Protein AF-A0A7R9U9X3-F1 (afdb_monomer_lite)

pLDDT: mean 82.87, std 13.09, range [45.38, 97.06]

Organism: NCBI:txid172671

Structure (mmCIF, N/CA/C/O backbone):
data_AF-A0A7R9U9X3-F1
#
_entry.id   AF-A0A7R9U9X3-F1
#
loop_
_atom_site.group_PDB
_atom_site.id
_atom_site.type_symbol
_atom_site.label_atom_id
_atom_site.label_alt_id
_atom_site.label_comp_id
_atom_site.label_asym_id
_atom_site.label_entity_id
_atom_site.label_seq_id
_atom_site.pdbx_PDB_ins_code
_atom_site.Cartn_x
_atom_site.Cartn_y
_atom_site.Cartn_z
_atom_site.occupancy
_atom_site.B_iso_or_equiv
_atom_site.auth_seq_id
_atom_site.auth_comp_id
_atom_site.auth_asym_id
_atom_site.auth_atom_id
_atom_site.pdbx_PDB_model_num
ATOM 1 N N . THR A 1 1 ? -11.686 5.079 8.512 1.00 71.25 1 THR A N 1
ATOM 2 C CA . THR A 1 1 ? -13.081 4.725 8.829 1.00 71.25 1 THR A CA 1
ATOM 3 C C . THR A 1 1 ? -13.627 5.417 10.076 1.00 71.25 1 THR A C 1
ATOM 5 O O . THR A 1 1 ? -14.233 6.460 9.895 1.00 71.25 1 THR A O 1
ATOM 8 N N . ALA A 1 2 ? -13.387 4.961 11.316 1.00 73.25 2 ALA A N 1
ATOM 9 C CA . ALA A 1 2 ? -14.110 5.455 12.512 1.00 73.25 2 ALA A CA 1
ATOM 10 C C . ALA A 1 2 ? -13.962 6.969 12.773 1.00 73.25 2 ALA A C 1
ATOM 12 O O . ALA A 1 2 ? -14.955 7.681 12.898 1.00 73.25 2 ALA A O 1
ATOM 13 N N . LYS A 1 3 ? -12.728 7.495 12.722 1.00 76.50 3 LYS A N 1
ATOM 14 C CA . LYS A 1 3 ? -12.458 8.942 12.844 1.00 76.50 3 LYS A CA 1
ATOM 15 C C . LYS A 1 3 ? -13.138 9.784 11.753 1.00 76.50 3 LYS A C 1
ATOM 17 O O . LYS A 1 3 ? -13.472 10.936 11.992 1.00 76.50 3 LYS A O 1
ATOM 22 N N . ARG A 1 4 ? -13.334 9.219 10.556 1.00 78.69 4 ARG A N 1
ATOM 23 C CA . ARG A 1 4 ? -13.959 9.906 9.411 1.00 78.69 4 ARG A CA 1
ATOM 24 C C . ARG A 1 4 ? -15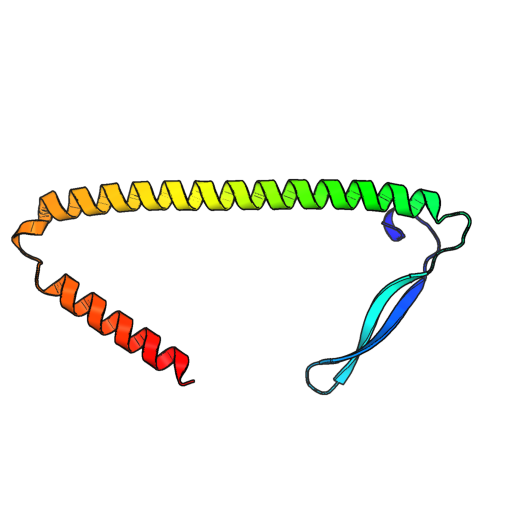.480 10.002 9.556 1.00 78.69 4 ARG A C 1
ATOM 26 O O . ARG A 1 4 ? -16.066 10.925 9.012 1.00 78.69 4 ARG A O 1
ATOM 33 N N . LEU A 1 5 ? -16.084 9.069 10.290 1.00 78.88 5 LEU A N 1
ATOM 34 C CA . LEU A 1 5 ? -17.521 9.017 10.568 1.00 78.88 5 LEU A CA 1
ATOM 35 C C . LEU A 1 5 ? -17.914 9.754 11.860 1.00 78.88 5 LEU A C 1
ATOM 37 O O . LEU A 1 5 ? -19.092 9.823 12.178 1.00 78.88 5 LEU A O 1
ATOM 41 N N . GLY A 1 6 ? -16.948 10.287 12.618 1.00 80.19 6 GLY A N 1
ATOM 42 C CA . GLY A 1 6 ? -17.217 10.997 13.875 1.00 80.19 6 GLY A CA 1
ATOM 43 C C . GLY A 1 6 ? -17.657 10.096 15.035 1.00 80.19 6 GLY A C 1
ATOM 44 O O . GLY A 1 6 ? -18.122 10.600 16.051 1.00 80.19 6 GLY A O 1
ATOM 45 N N . ILE A 1 7 ? -17.499 8.776 14.907 1.00 83.75 7 ILE A N 1
ATOM 46 C CA . ILE A 1 7 ? -17.895 7.820 15.943 1.00 83.75 7 ILE A CA 1
ATOM 47 C C . ILE A 1 7 ? -16.870 7.847 17.087 1.00 83.75 7 ILE A C 1
ATOM 49 O O . ILE A 1 7 ? -15.650 7.852 16.855 1.00 83.75 7 ILE A O 1
ATOM 53 N N . LEU A 1 8 ? -17.367 7.829 18.329 1.00 84.06 8 LEU A N 1
ATOM 54 C CA . LEU A 1 8 ? -16.538 7.626 19.516 1.00 84.06 8 LEU A CA 1
ATOM 55 C C . LEU A 1 8 ? -15.861 6.257 19.416 1.00 84.06 8 LEU A C 1
ATOM 57 O O . LEU A 1 8 ? -16.524 5.223 19.381 1.00 84.06 8 LEU A O 1
ATOM 61 N N . HIS A 1 9 ? -14.533 6.257 19.340 1.00 87.44 9 HIS A N 1
ATOM 62 C CA . HIS A 1 9 ? -13.742 5.042 19.202 1.00 87.44 9 HIS A CA 1
ATOM 63 C C . HIS A 1 9 ? -12.510 5.113 20.096 1.00 87.44 9 HIS A C 1
ATOM 65 O O . HIS A 1 9 ? -11.930 6.183 20.289 1.00 87.44 9 HIS A O 1
ATOM 71 N N . ALA A 1 10 ? -12.093 3.958 20.602 1.00 89.12 10 ALA A N 1
ATOM 72 C CA . ALA A 1 10 ? -10.830 3.796 21.309 1.00 89.12 10 ALA A CA 1
ATOM 73 C C . ALA A 1 10 ? -9.921 2.847 20.514 1.00 89.12 10 ALA A C 1
ATOM 75 O O . ALA A 1 10 ? -10.412 1.853 19.977 1.00 89.12 10 ALA A O 1
ATOM 76 N N . PRO A 1 11 ? -8.611 3.114 20.396 1.00 87.94 11 PRO A N 1
ATOM 77 C CA . PRO A 1 11 ? -7.695 2.171 19.764 1.00 87.94 11 PRO A CA 1
ATOM 78 C C . PRO A 1 11 ? -7.634 0.866 20.571 1.00 87.94 11 PRO A C 1
ATOM 80 O O . PRO A 1 11 ? -7.451 0.884 21.787 1.00 87.94 11 PRO A O 1
ATOM 83 N N . ALA A 1 12 ? -7.766 -0.270 19.889 1.00 92.00 12 ALA A N 1
ATOM 84 C CA . ALA A 1 12 ? -7.640 -1.592 20.489 1.00 92.00 12 ALA A CA 1
ATOM 85 C C . ALA A 1 12 ? -6.168 -2.024 20.470 1.00 92.00 12 ALA A C 1
ATOM 87 O O . ALA A 1 12 ? -5.613 -2.343 19.411 1.00 92.00 12 ALA A O 1
ATOM 88 N N . VAL A 1 13 ? -5.531 -2.025 21.642 1.00 92.12 13 VAL A N 1
ATOM 89 C CA . VAL A 1 13 ? -4.179 -2.570 21.817 1.00 92.12 13 VAL A CA 1
ATOM 90 C C . VAL A 1 13 ? -4.294 -4.083 21.981 1.00 92.12 13 VAL A C 1
ATOM 92 O O . VAL A 1 13 ? -4.889 -4.564 22.939 1.00 92.12 13 VAL A O 1
ATOM 95 N N . THR A 1 14 ? -3.752 -4.827 21.020 1.00 91.19 14 THR A N 1
ATOM 96 C CA . THR A 1 14 ? -3.872 -6.300 20.942 1.00 91.19 14 THR A CA 1
ATOM 97 C C . THR A 1 14 ? -2.631 -7.035 21.446 1.00 91.19 14 THR A C 1
ATOM 99 O O . THR A 1 14 ? -2.659 -8.246 21.629 1.00 91.19 14 THR A O 1
ATOM 102 N N . GLY A 1 15 ? -1.543 -6.308 21.698 1.00 91.12 15 GLY A N 1
ATOM 103 C CA . GLY A 1 15 ? -0.293 -6.857 22.205 1.00 91.12 15 GLY A CA 1
ATOM 104 C C . GLY A 1 15 ? 0.800 -5.798 22.259 1.00 91.12 15 GLY A C 1
ATOM 105 O O . GLY A 1 15 ? 0.540 -4.615 22.036 1.00 91.12 15 GLY A O 1
ATOM 106 N N . PHE A 1 16 ? 2.026 -6.234 22.523 1.00 91.19 16 PHE A N 1
ATOM 107 C CA . PHE A 1 16 ? 3.222 -5.397 22.501 1.00 91.19 16 PHE A CA 1
ATOM 108 C C . PHE A 1 16 ? 4.267 -6.045 21.595 1.00 91.19 16 PHE A C 1
ATOM 110 O O . PHE A 1 16 ? 4.494 -7.250 21.673 1.00 91.19 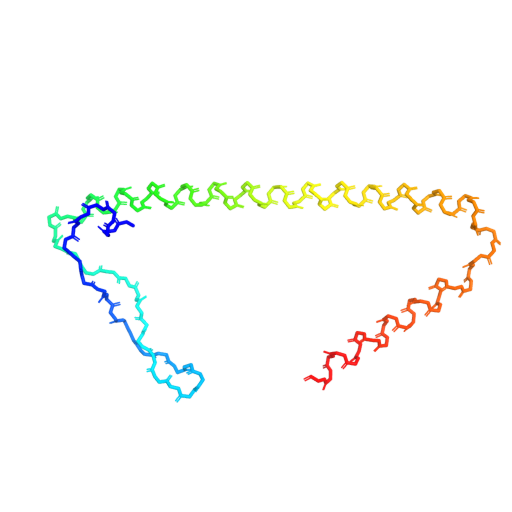16 PHE A O 1
ATOM 117 N N . ASP A 1 17 ? 4.880 -5.243 20.731 1.00 92.81 17 ASP A N 1
ATOM 118 C CA . ASP A 1 17 ? 5.993 -5.639 19.871 1.00 92.81 17 ASP A CA 1
ATOM 119 C C . ASP A 1 17 ? 7.287 -5.028 20.411 1.00 92.81 17 ASP A C 1
ATOM 121 O O . ASP A 1 17 ? 7.284 -3.916 20.944 1.00 92.81 17 ASP A O 1
ATOM 125 N N . THR A 1 18 ? 8.401 -5.731 20.252 1.00 88.94 18 THR A N 1
ATOM 126 C CA . THR A 1 18 ? 9.714 -5.223 20.649 1.00 88.94 18 THR A CA 1
ATOM 127 C C . THR A 1 18 ? 10.418 -4.689 19.410 1.00 88.94 18 THR A C 1
ATOM 129 O O . THR A 1 18 ? 11.076 -5.430 18.680 1.00 88.94 18 THR A O 1
ATOM 132 N N . LYS A 1 19 ? 10.295 -3.382 19.167 1.00 86.19 19 LYS A N 1
ATOM 133 C CA . LYS A 1 19 ? 11.002 -2.695 18.079 1.00 86.19 19 LYS A CA 1
ATOM 134 C C . LYS A 1 19 ? 12.171 -1.908 18.639 1.00 86.19 19 LYS A C 1
ATOM 136 O O . LYS A 1 19 ? 12.007 -1.107 19.553 1.00 86.19 19 LYS A O 1
ATOM 141 N N . ASN A 1 20 ? 13.357 -2.131 18.076 1.00 82.25 20 ASN A N 1
ATOM 142 C CA . ASN A 1 20 ? 14.588 -1.425 18.443 1.00 82.25 20 ASN A CA 1
ATOM 143 C C . ASN A 1 20 ? 14.879 -1.441 19.960 1.00 82.25 20 ASN A C 1
ATOM 145 O O . ASN A 1 20 ? 15.360 -0.455 20.507 1.00 82.25 20 ASN A O 1
ATOM 149 N N . GLY A 1 21 ? 14.561 -2.548 20.642 1.00 88.56 21 GLY A N 1
ATOM 150 C CA . GLY A 1 21 ? 14.774 -2.697 22.086 1.00 88.56 21 GLY A CA 1
ATOM 151 C C . GLY A 1 21 ? 13.717 -2.041 22.985 1.00 88.56 21 GLY A C 1
ATOM 152 O O . GLY A 1 21 ? 13.833 -2.149 24.201 1.00 88.56 21 GLY A O 1
ATOM 153 N N . TYR A 1 22 ? 12.676 -1.415 22.425 1.00 89.69 22 TYR A N 1
ATOM 154 C CA . TYR A 1 22 ? 11.554 -0.844 23.176 1.00 89.69 22 TYR A CA 1
ATOM 155 C C . TYR A 1 22 ? 10.264 -1.636 22.946 1.00 89.69 22 TYR A C 1
ATOM 157 O O . TYR A 1 22 ? 9.995 -2.088 21.831 1.00 89.69 22 TYR A O 1
ATOM 165 N N . HIS A 1 23 ? 9.438 -1.751 23.989 1.00 90.25 23 HIS A N 1
ATOM 166 C CA . HIS A 1 23 ? 8.099 -2.330 23.889 1.00 90.25 23 HIS A CA 1
ATOM 167 C C . HIS A 1 23 ? 7.107 -1.279 23.382 1.00 90.25 23 HIS A C 1
ATOM 169 O O . HIS A 1 23 ? 6.846 -0.278 24.050 1.00 90.25 23 HIS A O 1
ATOM 175 N N . VAL A 1 24 ? 6.547 -1.508 22.198 1.00 91.88 24 VAL A N 1
ATOM 176 C CA . VAL A 1 24 ? 5.576 -0.626 21.544 1.00 91.88 24 VAL A CA 1
ATOM 177 C C . VAL A 1 24 ? 4.229 -1.351 21.456 1.00 91.88 24 VAL A C 1
ATOM 179 O O . VAL A 1 24 ? 4.198 -2.503 21.022 1.00 91.88 24 VAL A O 1
ATOM 182 N N . PRO A 1 25 ? 3.103 -0.721 21.838 1.00 91.56 25 PRO A N 1
ATOM 183 C CA . PRO A 1 25 ? 1.791 -1.349 21.727 1.00 91.56 25 PRO A CA 1
ATOM 184 C C . PRO A 1 25 ? 1.400 -1.574 20.261 1.00 91.56 25 PRO A C 1
ATOM 186 O O . PRO A 1 25 ? 1.500 -0.677 19.420 1.00 91.56 25 PRO A O 1
ATOM 189 N N . ILE A 1 26 ? 0.904 -2.772 19.963 1.00 91.38 26 ILE A N 1
ATOM 190 C CA . ILE A 1 26 ? 0.349 -3.139 18.661 1.00 91.38 26 ILE A CA 1
ATOM 191 C C . ILE A 1 26 ? -1.119 -2.726 18.636 1.00 91.38 26 ILE A C 1
ATOM 193 O O . ILE A 1 26 ? -1.973 -3.343 19.281 1.00 91.38 26 ILE A O 1
ATOM 197 N N . ILE A 1 27 ? -1.420 -1.687 17.861 1.00 89.31 27 ILE A N 1
ATOM 198 C CA . ILE A 1 27 ? -2.794 -1.244 17.619 1.00 89.31 27 ILE A CA 1
ATOM 199 C C . ILE A 1 27 ? -3.384 -2.137 16.524 1.00 89.31 27 ILE A C 1
ATOM 201 O O . ILE A 1 27 ? -3.077 -1.967 15.345 1.00 89.31 27 ILE A O 1
ATOM 205 N N . GLY A 1 28 ? -4.192 -3.117 16.930 1.00 85.56 28 GLY A N 1
ATOM 206 C CA . GLY A 1 28 ? -4.782 -4.119 16.034 1.00 85.56 28 GLY A CA 1
ATOM 207 C C . GLY A 1 28 ? -6.154 -3.727 15.485 1.00 85.56 28 GLY A C 1
ATOM 208 O O . GLY A 1 28 ? -6.641 -4.347 14.545 1.00 85.56 28 GLY A O 1
ATOM 209 N N . GLY A 1 29 ? -6.781 -2.691 16.041 1.00 87.50 29 GLY A N 1
ATOM 210 C CA . GLY A 1 29 ? -8.102 -2.247 15.610 1.00 87.50 29 GLY A CA 1
ATOM 211 C C . GLY A 1 29 ? -8.616 -1.053 16.403 1.00 87.50 29 GLY A C 1
ATOM 212 O O . GLY A 1 29 ? -7.852 -0.351 17.067 1.00 87.50 29 GLY A O 1
ATOM 213 N N . ALA A 1 30 ? -9.925 -0.831 16.336 1.00 87.38 30 ALA A N 1
ATOM 214 C CA . ALA A 1 30 ? -10.630 0.160 17.136 1.00 87.38 30 ALA A CA 1
ATOM 215 C C . ALA A 1 30 ? -11.851 -0.490 17.799 1.00 87.38 30 ALA A C 1
ATOM 217 O O . ALA A 1 30 ? -12.554 -1.271 17.164 1.00 87.38 30 ALA A O 1
ATOM 218 N N . VAL A 1 31 ? -12.089 -0.162 19.066 1.00 88.81 31 VAL A N 1
ATOM 219 C CA . VAL A 1 31 ? -13.289 -0.533 19.818 1.00 88.81 31 VAL A CA 1
ATOM 220 C C . VAL A 1 31 ? -14.346 0.538 19.582 1.00 88.81 31 VAL A C 1
ATOM 222 O O . VAL A 1 31 ? -14.060 1.731 19.717 1.00 88.81 31 VAL A O 1
ATOM 225 N N . VAL A 1 32 ? -15.550 0.105 19.220 1.00 88.12 32 VAL A N 1
ATOM 226 C CA . VAL A 1 32 ? -16.670 0.968 18.829 1.00 88.12 32 VAL A CA 1
ATOM 227 C C . VAL A 1 32 ? -17.951 0.491 19.534 1.00 88.12 32 VAL A C 1
ATOM 229 O O . VAL A 1 32 ? -18.085 -0.712 19.776 1.00 88.12 32 VAL A O 1
ATOM 232 N N . PRO A 1 33 ? -18.882 1.395 19.906 1.00 87.44 33 PRO A N 1
ATOM 233 C CA . PRO A 1 33 ? -20.193 1.013 20.430 1.00 87.44 33 PRO A CA 1
ATOM 234 C C . PRO A 1 33 ? -20.966 0.121 19.453 1.00 87.44 33 PRO A C 1
ATOM 236 O O . PRO A 1 33 ? -20.899 0.325 18.242 1.00 87.44 33 PRO A O 1
ATOM 239 N N . LYS A 1 34 ? -21.745 -0.832 19.981 1.00 87.31 34 LYS A N 1
ATOM 240 C CA . LYS A 1 34 ? -22.481 -1.820 19.166 1.00 87.31 34 LYS A CA 1
ATOM 241 C C . LYS A 1 34 ? -23.400 -1.179 18.123 1.00 87.31 34 LYS A C 1
ATOM 243 O O . LYS A 1 34 ? -23.469 -1.658 17.003 1.00 87.31 34 LYS A O 1
ATOM 248 N N . GLU A 1 35 ? -24.042 -0.072 18.478 1.00 85.75 35 GLU A N 1
ATOM 249 C CA . GLU A 1 35 ? -24.968 0.668 17.610 1.00 85.75 35 GLU A CA 1
ATOM 250 C C . GLU A 1 35 ? -24.308 1.205 16.332 1.00 85.75 35 GLU A C 1
ATOM 252 O O . GLU A 1 35 ? -24.974 1.405 15.323 1.00 85.75 35 GLU A O 1
ATOM 257 N N . ALA A 1 36 ? -22.994 1.434 16.362 1.00 84.75 36 ALA A N 1
ATOM 258 C CA . ALA A 1 36 ? -22.242 1.979 15.239 1.00 84.75 36 ALA A CA 1
ATOM 259 C C . ALA A 1 36 ? -21.436 0.911 14.474 1.00 84.75 36 ALA A C 1
ATOM 261 O O . ALA A 1 36 ? -20.647 1.269 13.597 1.00 84.75 36 ALA A O 1
ATOM 262 N N . SER A 1 37 ? -21.613 -0.377 14.803 1.00 85.88 37 SER A N 1
ATOM 263 C CA . SER A 1 37 ? -20.899 -1.492 14.164 1.00 85.88 37 SER A CA 1
ATOM 264 C C . SER A 1 37 ? -21.221 -1.581 12.674 1.00 85.88 37 SER A C 1
ATOM 266 O O . SER A 1 37 ? -20.314 -1.491 11.850 1.00 85.88 37 SER A O 1
ATOM 268 N N . ASP A 1 38 ? -22.507 -1.640 12.330 1.00 86.50 38 ASP A N 1
ATOM 269 C CA . ASP A 1 38 ? -22.968 -1.852 10.952 1.00 86.50 38 ASP A CA 1
ATOM 270 C C . ASP A 1 38 ? -22.496 -0.724 10.020 1.00 86.50 38 ASP A C 1
ATOM 272 O O . ASP A 1 38 ? -21.912 -0.957 8.962 1.00 86.50 38 ASP A O 1
ATOM 276 N N . LEU A 1 39 ? -22.625 0.530 10.473 1.00 86.25 39 LEU A N 1
ATOM 277 C CA . LEU A 1 39 ? -22.162 1.702 9.724 1.00 86.25 39 LEU A CA 1
ATOM 278 C C . LEU A 1 39 ? -20.641 1.690 9.494 1.00 86.25 39 LEU A C 1
ATOM 280 O O . LEU A 1 39 ? -20.145 2.159 8.463 1.00 86.25 39 LEU A O 1
ATOM 284 N N . LEU A 1 40 ? -19.877 1.197 10.471 1.00 87.75 40 LEU A N 1
ATOM 285 C CA . LEU A 1 40 ? -18.428 1.104 10.363 1.00 87.75 40 LEU A CA 1
ATOM 286 C C . LEU A 1 40 ? -18.009 0.012 9.376 1.00 87.75 40 LEU A C 1
ATOM 288 O O . LEU A 1 40 ? -17.062 0.236 8.616 1.00 87.75 40 LEU A O 1
ATOM 292 N N . GLU A 1 41 ? -18.688 -1.133 9.393 1.00 87.56 41 GLU A N 1
ATOM 293 C CA . GLU A 1 41 ? -18.437 -2.260 8.492 1.00 87.56 41 GLU A CA 1
ATOM 294 C C . GLU A 1 41 ? -18.686 -1.868 7.035 1.00 87.56 41 GLU A C 1
ATOM 296 O O . GLU A 1 41 ? -17.791 -2.033 6.201 1.00 87.56 41 GLU A O 1
ATOM 301 N N . ASP A 1 42 ? -19.816 -1.224 6.743 1.00 88.44 42 ASP A N 1
ATOM 302 C CA . ASP A 1 42 ? -20.144 -0.733 5.400 1.00 88.44 42 ASP A CA 1
ATOM 303 C C . ASP A 1 42 ? -19.105 0.275 4.891 1.00 88.44 42 ASP A C 1
ATOM 305 O O . ASP A 1 42 ? -18.570 0.174 3.778 1.00 88.44 42 ASP A O 1
ATOM 309 N N . ALA A 1 43 ? -18.749 1.247 5.735 1.00 87.50 43 ALA A N 1
ATOM 310 C CA . ALA A 1 43 ? -17.739 2.238 5.392 1.00 87.50 43 ALA A CA 1
ATOM 311 C C . ALA A 1 43 ? -16.347 1.614 5.206 1.00 87.50 43 ALA A C 1
ATOM 313 O O . ALA A 1 43 ? -15.560 2.090 4.379 1.00 87.50 43 ALA A O 1
ATOM 314 N N . PHE A 1 44 ? -16.022 0.566 5.966 1.00 88.94 44 PHE A N 1
ATOM 315 C CA . PHE A 1 44 ? -14.769 -0.169 5.837 1.00 88.94 44 PHE A CA 1
ATOM 316 C C . PHE A 1 44 ? -14.725 -1.000 4.558 1.00 88.94 44 PHE A C 1
ATOM 318 O O . PHE A 1 44 ? -13.706 -0.965 3.863 1.00 88.94 44 PHE A O 1
ATOM 325 N N . ALA A 1 45 ? -15.811 -1.682 4.201 1.00 89.69 45 ALA A N 1
ATOM 326 C CA . ALA A 1 45 ? -15.921 -2.428 2.954 1.00 89.69 45 ALA A CA 1
ATOM 327 C C . ALA A 1 45 ? -15.720 -1.503 1.743 1.00 89.69 45 ALA A C 1
ATOM 329 O O . ALA A 1 45 ? -14.880 -1.777 0.881 1.00 89.69 45 ALA A O 1
ATOM 330 N N . ALA A 1 46 ? -16.386 -0.344 1.731 1.00 88.81 46 ALA A N 1
ATOM 331 C CA . ALA A 1 46 ? -16.232 0.653 0.675 1.00 88.81 46 ALA A CA 1
ATOM 332 C C . ALA A 1 46 ? -14.794 1.204 0.582 1.00 88.81 46 ALA A C 1
ATOM 334 O O . ALA A 1 46 ? -14.216 1.260 -0.507 1.00 88.81 46 ALA A O 1
ATOM 335 N N . GLU A 1 47 ? -14.175 1.582 1.711 1.00 86.50 47 GLU A N 1
ATOM 336 C CA . GLU A 1 47 ? -12.778 2.050 1.729 1.00 86.50 47 GLU A CA 1
ATOM 337 C C . GLU A 1 47 ? -11.805 0.966 1.246 1.00 86.50 47 GLU A C 1
ATOM 339 O O . GLU A 1 47 ? -10.850 1.265 0.523 1.00 86.50 47 GLU A O 1
ATOM 344 N N . THR A 1 48 ? -12.030 -0.284 1.647 1.00 88.62 48 THR A N 1
ATOM 345 C CA . THR A 1 48 ? -11.173 -1.420 1.297 1.00 88.62 48 THR A CA 1
ATOM 346 C C . THR A 1 48 ? -11.250 -1.707 -0.194 1.00 88.62 48 THR A C 1
ATOM 348 O O . THR A 1 48 ? -10.209 -1.799 -0.846 1.00 88.62 48 THR A O 1
ATOM 351 N N . GLN A 1 49 ? -12.452 -1.721 -0.769 1.00 90.25 49 GLN A N 1
ATOM 352 C CA . GLN A 1 49 ? -12.632 -1.910 -2.205 1.00 90.25 49 GLN A CA 1
ATOM 353 C C . GLN A 1 49 ? -11.944 -0.804 -3.018 1.00 90.25 49 GLN A C 1
ATOM 355 O O . GLN A 1 49 ? -11.233 -1.084 -3.985 1.00 90.25 49 GLN A O 1
ATOM 360 N N . MET A 1 50 ? -12.066 0.457 -2.590 1.00 88.88 50 MET A N 1
ATOM 361 C CA . MET A 1 50 ? -11.367 1.575 -3.235 1.00 88.88 50 MET A CA 1
ATOM 362 C C . MET A 1 50 ? -9.841 1.455 -3.139 1.00 88.88 50 MET A C 1
ATOM 364 O O . MET A 1 50 ? -9.133 1.862 -4.063 1.00 88.88 50 MET A O 1
ATOM 368 N N . LYS A 1 51 ? -9.307 0.940 -2.025 1.00 89.56 51 LYS A N 1
ATOM 369 C CA . LYS A 1 51 ? -7.863 0.706 -1.867 1.00 89.56 51 LYS A CA 1
ATOM 370 C C . LYS A 1 51 ? -7.382 -0.395 -2.799 1.00 89.56 51 LYS A C 1
ATOM 372 O O . LYS A 1 51 ? -6.394 -0.173 -3.495 1.00 89.56 51 LYS A O 1
ATOM 377 N N . ILE A 1 52 ? -8.103 -1.513 -2.860 1.00 92.69 52 ILE A N 1
ATOM 378 C CA . ILE A 1 52 ? -7.784 -2.628 -3.754 1.00 92.69 52 ILE A CA 1
ATOM 379 C C . ILE A 1 52 ? -7.749 -2.132 -5.201 1.00 92.69 52 ILE A C 1
ATOM 381 O O . ILE A 1 52 ? -6.747 -2.337 -5.881 1.00 92.69 52 ILE A O 1
ATOM 385 N N . GLU A 1 53 ? -8.760 -1.387 -5.654 1.00 92.19 53 GLU A N 1
ATOM 386 C CA . GLU A 1 53 ? -8.783 -0.871 -7.030 1.00 9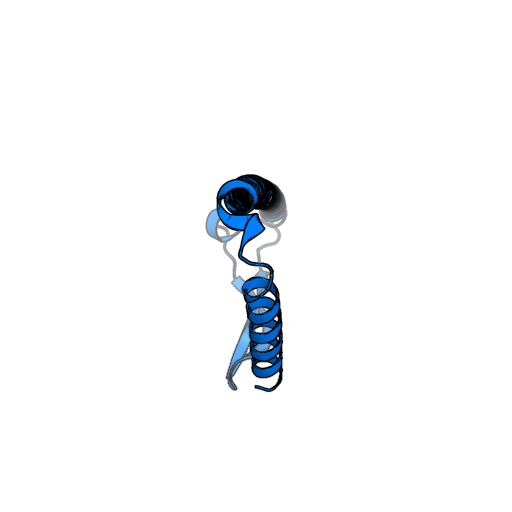2.19 53 GLU A CA 1
ATOM 387 C C . GLU A 1 53 ? -7.637 0.116 -7.314 1.00 92.19 53 GLU A C 1
ATOM 389 O O . GLU A 1 53 ? -7.008 0.101 -8.373 1.00 92.19 53 GLU A O 1
ATOM 394 N N . LYS A 1 54 ? -7.277 0.961 -6.344 1.00 92.88 54 LYS A N 1
ATOM 395 C CA . LYS A 1 54 ? -6.114 1.849 -6.489 1.00 92.88 54 LYS A CA 1
ATOM 396 C C . LYS A 1 54 ? -4.804 1.067 -6.565 1.00 92.88 54 LYS A C 1
ATOM 398 O O . LYS A 1 54 ? -3.905 1.456 -7.314 1.00 92.88 54 LYS A O 1
ATOM 403 N N . GLU A 1 55 ? -4.656 -0.003 -5.794 1.00 92.44 55 GLU A N 1
ATOM 404 C CA . GLU A 1 55 ? -3.463 -0.850 -5.809 1.00 92.44 55 GLU A CA 1
ATOM 405 C C . GLU A 1 55 ? -3.346 -1.660 -7.099 1.00 92.44 55 GLU A C 1
ATOM 407 O O . GLU A 1 55 ? -2.259 -1.713 -7.685 1.00 92.44 55 GLU A O 1
ATOM 412 N N . THR A 1 56 ? -4.450 -2.221 -7.599 1.00 93.50 56 THR A N 1
ATOM 413 C CA . THR A 1 56 ? -4.476 -2.912 -8.893 1.00 93.50 56 THR A CA 1
ATOM 414 C C . THR A 1 56 ? -4.120 -1.944 -10.016 1.00 93.50 56 THR A C 1
ATOM 416 O O . THR A 1 56 ? -3.291 -2.279 -10.865 1.00 93.50 56 THR A O 1
ATOM 419 N N . GLN A 1 57 ? -4.639 -0.715 -9.987 1.00 94.25 57 GLN A N 1
ATOM 420 C CA . GLN A 1 57 ? -4.330 0.293 -10.994 1.00 94.25 57 GLN A CA 1
ATOM 421 C C . GLN A 1 57 ? -2.865 0.736 -10.941 1.00 94.25 57 GLN A C 1
ATOM 423 O O . GLN A 1 57 ? -2.188 0.777 -11.971 1.00 94.25 57 GLN A O 1
ATOM 428 N N . LYS A 1 58 ? -2.315 0.981 -9.747 1.00 94.94 58 LYS A N 1
ATOM 429 C CA . LYS A 1 58 ? -0.878 1.258 -9.577 1.00 94.94 58 LYS A CA 1
ATOM 430 C C . LYS A 1 58 ? -0.022 0.097 -10.080 1.00 94.94 58 LYS A C 1
ATOM 432 O O . LYS A 1 58 ? 0.999 0.323 -10.729 1.00 94.94 58 LYS A O 1
ATOM 437 N N . ARG A 1 59 ? -0.426 -1.149 -9.819 1.00 94.81 59 ARG A N 1
ATOM 438 C CA . ARG A 1 59 ? 0.274 -2.341 -10.314 1.00 94.81 59 ARG A CA 1
ATOM 439 C C . ARG A 1 59 ? 0.260 -2.397 -11.840 1.00 94.81 59 ARG A C 1
ATOM 441 O O . ARG A 1 59 ? 1.325 -2.576 -12.427 1.00 94.81 59 ARG A O 1
ATOM 448 N N . LYS A 1 60 ? -0.895 -2.183 -12.474 1.00 95.75 60 LYS A N 1
ATOM 449 C CA . LYS A 1 60 ? -1.033 -2.120 -13.939 1.00 95.75 60 LYS A CA 1
ATOM 450 C C . LYS A 1 60 ? -0.135 -1.032 -14.534 1.00 95.75 60 LYS A C 1
ATOM 452 O O . LYS A 1 60 ? 0.641 -1.319 -15.439 1.00 95.75 60 LYS A O 1
ATOM 457 N N . GLN A 1 61 ? -0.143 0.176 -13.969 1.00 95.69 61 GLN A N 1
ATOM 458 C CA . GLN A 1 61 ? 0.717 1.278 -14.421 1.00 95.69 61 GLN A CA 1
ATOM 459 C C . GLN A 1 61 ? 2.211 0.950 -14.308 1.00 95.69 61 GLN A C 1
ATOM 461 O O . GLN A 1 61 ? 2.977 1.228 -15.230 1.00 95.69 61 GLN A O 1
ATOM 466 N N . ARG A 1 62 ? 2.641 0.321 -13.206 1.00 95.81 62 ARG A N 1
ATOM 467 C CA . ARG A 1 62 ? 4.037 -0.120 -13.045 1.00 95.81 62 ARG A CA 1
ATOM 468 C C . ARG A 1 62 ? 4.425 -1.163 -14.086 1.00 95.81 62 ARG A C 1
ATOM 470 O O . ARG A 1 62 ? 5.512 -1.073 -14.644 1.00 95.81 62 ARG A O 1
ATOM 477 N N . ILE A 1 63 ? 3.542 -2.125 -14.353 1.00 96.94 63 ILE A N 1
ATOM 478 C CA . ILE A 1 63 ? 3.759 -3.141 -15.386 1.00 96.94 63 ILE A CA 1
ATOM 479 C C . ILE A 1 63 ? 3.926 -2.455 -16.745 1.00 96.94 63 ILE A C 1
ATOM 481 O O . ILE A 1 63 ? 4.959 -2.640 -17.381 1.00 96.94 63 ILE A O 1
ATOM 485 N N . LEU A 1 64 ? 2.986 -1.598 -17.150 1.00 97.06 64 LEU A N 1
ATOM 486 C CA . LEU A 1 64 ? 3.042 -0.883 -18.430 1.00 97.06 64 LEU A CA 1
ATOM 487 C C . LEU A 1 64 ? 4.310 -0.034 -18.579 1.00 97.06 64 LEU A C 1
ATOM 489 O O . LEU A 1 64 ? 4.974 -0.097 -19.610 1.00 97.06 64 LEU A O 1
ATOM 493 N N . ARG A 1 65 ? 4.699 0.709 -17.537 1.00 96.69 65 ARG A N 1
ATOM 494 C CA . ARG A 1 65 ? 5.938 1.501 -17.542 1.00 96.69 65 ARG A CA 1
ATOM 495 C C . ARG A 1 65 ? 7.177 0.629 -17.745 1.00 96.69 65 ARG A C 1
ATOM 497 O O . ARG A 1 65 ? 8.079 1.009 -18.493 1.00 96.69 65 ARG A O 1
ATOM 504 N N . ASN A 1 66 ? 7.226 -0.528 -17.087 1.00 96.75 66 ASN A N 1
ATOM 505 C CA . ASN A 1 66 ? 8.332 -1.468 -17.241 1.00 96.75 66 ASN A CA 1
ATOM 506 C C . ASN A 1 66 ? 8.388 -2.030 -18.666 1.00 96.75 66 ASN A C 1
ATOM 508 O O . ASN A 1 66 ? 9.474 -2.101 -19.233 1.00 96.75 66 ASN A O 1
ATOM 512 N N . TRP A 1 67 ? 7.241 -2.364 -19.262 1.00 97.06 67 TRP A N 1
ATOM 513 C CA . TRP A 1 67 ? 7.170 -2.815 -20.654 1.00 97.06 67 TRP A CA 1
ATOM 514 C C . TRP A 1 67 ? 7.619 -1.737 -21.637 1.00 97.06 67 TRP A C 1
ATOM 516 O O . TRP A 1 67 ? 8.447 -2.020 -22.495 1.00 97.06 67 TRP A O 1
ATOM 526 N N . ALA A 1 68 ? 7.157 -0.496 -21.472 1.00 96.44 68 ALA A N 1
ATOM 527 C CA . ALA A 1 68 ? 7.602 0.619 -22.306 1.00 96.44 68 ALA A CA 1
ATOM 528 C C . ALA A 1 68 ? 9.124 0.806 -22.219 1.00 96.44 68 ALA A C 1
ATOM 530 O O . ALA A 1 68 ? 9.798 0.917 -23.237 1.00 96.44 68 ALA A O 1
ATOM 531 N N . THR A 1 69 ? 9.676 0.743 -21.003 1.00 95.94 69 THR A N 1
ATOM 532 C CA . THR A 1 69 ? 11.125 0.840 -20.778 1.00 95.94 69 THR A CA 1
ATOM 533 C C . THR A 1 69 ? 11.871 -0.316 -21.443 1.00 95.94 69 THR A C 1
ATOM 535 O O . THR A 1 69 ? 12.905 -0.098 -22.064 1.00 95.94 69 THR A O 1
ATOM 538 N N . LEU A 1 70 ? 11.349 -1.542 -21.350 1.00 96.69 70 LEU A N 1
ATOM 539 C CA . LEU A 1 70 ? 11.953 -2.723 -21.965 1.00 96.69 70 LEU A CA 1
ATOM 540 C C . LEU A 1 70 ? 11.983 -2.613 -23.492 1.00 96.69 70 LEU A C 1
ATOM 542 O O . LEU A 1 70 ? 13.011 -2.905 -24.098 1.00 96.69 70 LEU A O 1
ATOM 546 N N . VAL A 1 71 ? 10.895 -2.145 -24.107 1.00 96.50 71 VAL A N 1
ATOM 547 C CA . VAL A 1 71 ? 10.832 -1.916 -25.557 1.00 96.50 71 VAL A CA 1
ATOM 548 C C . VAL A 1 71 ? 11.812 -0.820 -25.974 1.00 96.50 71 VAL A C 1
ATOM 550 O O . VAL A 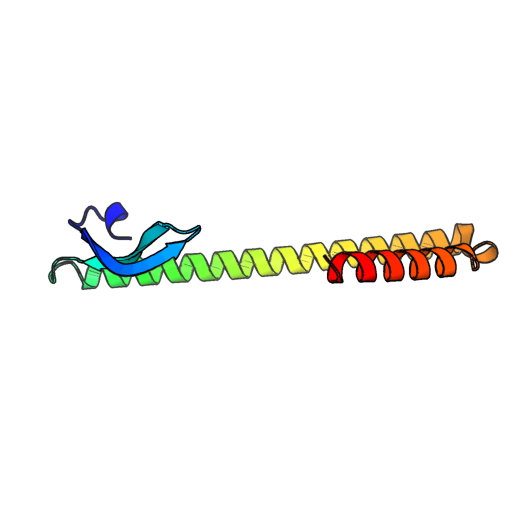1 71 ? 12.598 -1.035 -26.893 1.00 96.50 71 VAL A O 1
ATOM 553 N N . SER A 1 72 ? 11.843 0.317 -25.270 1.00 94.69 72 SER A N 1
ATOM 554 C CA . SER A 1 72 ? 12.809 1.387 -25.549 1.00 94.69 72 SER A CA 1
ATOM 555 C C . SER A 1 72 ? 14.256 0.905 -25.430 1.00 94.69 72 SER A C 1
ATOM 557 O O . SER A 1 72 ? 15.076 1.224 -26.285 1.00 94.69 72 SER A O 1
ATOM 559 N N . LEU A 1 73 ? 14.573 0.097 -24.413 1.00 95.94 73 LEU A N 1
ATOM 560 C CA . LEU A 1 73 ? 15.903 -0.494 -24.252 1.00 95.94 73 LEU A CA 1
ATOM 561 C C . LEU A 1 73 ? 16.239 -1.481 -25.372 1.00 95.94 73 LEU A C 1
ATOM 563 O O . LEU A 1 73 ? 17.371 -1.494 -25.840 1.00 95.94 73 LEU A O 1
ATOM 567 N N . CYS A 1 74 ? 15.277 -2.288 -25.820 1.00 95.00 74 CYS A N 1
ATOM 568 C CA . CYS A 1 74 ? 15.476 -3.208 -26.938 1.00 95.00 74 CYS A CA 1
ATOM 569 C C . CYS A 1 74 ? 15.793 -2.451 -28.235 1.00 95.00 74 CYS A C 1
ATOM 571 O O . CYS A 1 74 ? 16.748 -2.806 -28.921 1.00 95.00 74 CYS A O 1
ATOM 573 N N . LEU A 1 75 ? 15.066 -1.365 -28.516 1.00 95.06 75 LEU A N 1
ATOM 574 C CA . LEU A 1 75 ? 15.317 -0.504 -29.675 1.00 95.06 75 LEU A CA 1
ATOM 575 C C . LEU A 1 75 ? 16.693 0.166 -29.612 1.00 95.06 75 LEU A C 1
ATOM 577 O O . LEU A 1 75 ? 17.430 0.150 -30.595 1.00 95.06 75 LEU A O 1
ATOM 581 N N . VAL A 1 76 ? 17.064 0.722 -28.454 1.00 91.75 76 VAL A N 1
ATOM 582 C CA . VAL A 1 76 ? 18.391 1.327 -28.260 1.00 91.75 76 VAL A CA 1
ATOM 583 C C . VAL A 1 76 ? 19.489 0.283 -28.428 1.00 91.75 76 VAL A C 1
ATOM 585 O O . VAL A 1 76 ? 20.458 0.542 -29.132 1.00 91.75 76 VAL A O 1
ATOM 588 N N . ASN A 1 77 ? 19.334 -0.906 -27.844 1.00 90.69 77 ASN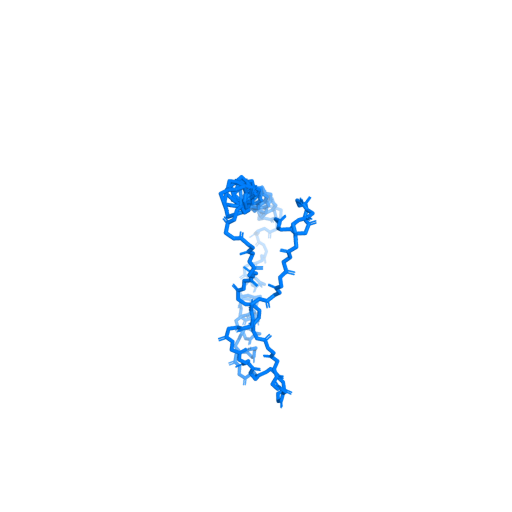 A N 1
ATOM 589 C CA . ASN A 1 77 ? 20.309 -1.980 -28.001 1.00 90.69 77 ASN A CA 1
ATOM 590 C C . ASN A 1 77 ? 20.445 -2.412 -29.462 1.00 90.69 77 ASN A C 1
ATOM 592 O O . ASN A 1 77 ? 21.566 -2.574 -29.923 1.00 90.69 77 ASN A O 1
ATOM 596 N N . ALA A 1 78 ? 19.339 -2.562 -30.196 1.00 89.69 78 ALA A N 1
ATOM 597 C CA . ALA A 1 78 ? 19.383 -2.906 -31.615 1.00 89.69 78 ALA A CA 1
ATOM 598 C C . ALA A 1 78 ? 20.166 -1.857 -32.421 1.00 89.69 78 ALA A C 1
ATOM 600 O O . ALA A 1 78 ? 21.067 -2.214 -33.175 1.00 89.69 78 ALA A O 1
ATOM 601 N N . ARG A 1 79 ? 19.901 -0.568 -32.180 1.00 91.12 79 ARG A N 1
ATOM 602 C CA . ARG A 1 79 ? 20.625 0.534 -32.824 1.00 91.12 79 ARG A CA 1
ATOM 603 C C . ARG A 1 79 ? 22.112 0.560 -32.468 1.00 91.12 79 ARG A C 1
ATOM 605 O O . ARG A 1 79 ? 22.952 0.722 -33.342 1.00 91.12 79 ARG A O 1
ATOM 612 N N . VAL A 1 80 ? 22.451 0.393 -31.191 1.00 89.81 80 VAL A N 1
ATOM 613 C CA . VAL A 1 80 ? 23.852 0.363 -30.741 1.00 89.81 80 VAL A CA 1
ATOM 614 C C . VAL A 1 80 ? 24.594 -0.824 -31.357 1.00 89.81 80 VAL A C 1
ATOM 616 O O . VAL A 1 80 ? 25.749 -0.682 -31.740 1.00 89.81 80 VAL A O 1
ATOM 619 N N . GLN A 1 81 ? 23.945 -1.982 -31.494 1.00 85.88 81 GLN A N 1
ATOM 620 C CA . GLN A 1 81 ? 24.530 -3.142 -32.171 1.00 85.88 81 GLN A CA 1
ATOM 621 C C . GLN A 1 81 ? 24.724 -2.906 -33.675 1.00 85.88 81 GLN A C 1
ATOM 623 O O . GLN A 1 81 ? 25.711 -3.369 -34.233 1.00 85.88 81 GLN A O 1
ATOM 628 N N . GLU A 1 82 ? 23.843 -2.158 -34.334 1.00 85.19 82 GLU A N 1
ATOM 629 C CA . GLU A 1 82 ? 24.021 -1.782 -35.741 1.00 85.19 82 GLU A CA 1
ATOM 630 C C . GLU A 1 82 ? 25.188 -0.798 -35.935 1.00 85.19 82 GLU A C 1
ATOM 632 O O . GLU A 1 82 ? 26.037 -1.008 -36.799 1.00 85.19 82 GLU A O 1
ATOM 637 N N . GLU A 1 83 ? 25.278 0.241 -35.098 1.00 82.62 83 GLU A N 1
ATOM 638 C CA . GLU A 1 83 ? 26.310 1.284 -35.209 1.00 82.62 83 GLU A CA 1
ATOM 639 C C . GLU A 1 83 ? 27.689 0.836 -34.669 1.00 82.62 83 GLU A C 1
ATOM 641 O O . GLU A 1 83 ? 28.722 1.285 -35.166 1.00 82.62 83 GLU A O 1
ATOM 646 N N . TYR A 1 84 ? 27.733 -0.058 -33.672 1.00 80.38 84 TYR A N 1
ATOM 647 C CA . TYR A 1 84 ? 28.961 -0.416 -32.938 1.00 80.38 84 TYR A CA 1
ATOM 648 C C . TYR A 1 84 ? 29.220 -1.931 -32.796 1.00 80.38 84 TYR A C 1
ATOM 650 O O . TYR A 1 84 ? 30.280 -2.328 -32.301 1.00 80.38 84 TYR A O 1
ATOM 658 N N . GLY A 1 85 ? 28.311 -2.806 -33.241 1.00 66.50 85 GLY A N 1
ATOM 659 C CA . GLY A 1 85 ? 28.365 -4.258 -32.987 1.00 66.50 85 GLY A CA 1
ATOM 660 C C . GLY A 1 85 ? 29.519 -5.010 -33.654 1.00 66.50 85 GLY A C 1
ATOM 661 O O . GLY A 1 85 ? 29.794 -6.154 -33.297 1.00 66.50 85 GLY A O 1
ATOM 662 N N . VAL A 1 86 ? 30.256 -4.377 -34.571 1.00 61.28 86 VAL A N 1
ATOM 663 C CA . VAL A 1 86 ? 31.432 -4.982 -35.222 1.00 61.28 86 VAL A CA 1
ATOM 664 C C . VAL A 1 86 ? 32.694 -4.908 -34.338 1.00 61.28 86 VAL A C 1
ATOM 666 O O . VAL A 1 86 ? 33.621 -5.690 -34.535 1.00 61.28 86 VAL A O 1
ATOM 669 N N . ALA A 1 87 ? 32.746 -4.031 -33.323 1.00 55.81 87 ALA A N 1
ATOM 670 C CA . ALA A 1 87 ? 33.971 -3.789 -32.546 1.00 55.81 87 ALA A CA 1
ATOM 671 C C . ALA A 1 87 ? 33.987 -4.365 -31.110 1.00 55.81 87 ALA A C 1
ATOM 673 O O . ALA A 1 87 ? 35.072 -4.491 -30.535 1.00 55.81 87 ALA A O 1
ATOM 674 N N . ASP A 1 88 ? 32.841 -4.738 -30.517 1.00 56.88 88 ASP A N 1
ATOM 675 C CA . ASP A 1 88 ? 32.713 -4.714 -29.045 1.00 56.88 88 ASP A CA 1
ATOM 676 C C . ASP A 1 88 ? 32.372 -6.034 -28.312 1.00 56.88 88 ASP A C 1
ATOM 678 O O . ASP A 1 88 ? 31.880 -6.056 -27.183 1.00 56.88 88 ASP A O 1
ATOM 682 N N . GLY A 1 89 ? 32.726 -7.189 -28.883 1.00 55.88 89 GLY A N 1
ATOM 683 C CA . GLY A 1 89 ? 32.582 -8.484 -28.190 1.00 55.88 89 GLY A CA 1
ATOM 684 C C . GLY A 1 89 ? 33.448 -8.644 -26.920 1.00 55.88 89 GLY A C 1
ATOM 685 O O . GLY A 1 89 ? 33.292 -9.622 -26.178 1.00 55.88 89 GLY A O 1
ATOM 686 N N . ARG A 1 90 ? 34.377 -7.708 -26.655 1.00 52.81 90 ARG A N 1
ATOM 687 C CA . ARG A 1 90 ? 35.293 -7.726 -25.499 1.00 52.81 90 ARG A CA 1
ATOM 688 C C . ARG A 1 90 ? 34.756 -6.961 -24.282 1.00 52.81 90 ARG A C 1
ATOM 690 O O . ARG A 1 90 ? 34.907 -7.483 -23.174 1.00 52.81 90 ARG A O 1
ATOM 697 N N . HIS A 1 91 ? 34.091 -5.809 -24.438 1.00 55.59 91 HIS A N 1
ATOM 698 C CA . HIS A 1 91 ? 33.605 -5.046 -23.277 1.00 55.59 91 HIS A CA 1
ATOM 699 C C . HIS A 1 91 ? 32.333 -5.637 -22.649 1.00 55.59 91 HIS A C 1
ATOM 701 O O . HIS A 1 91 ? 32.148 -5.544 -21.431 1.00 55.59 91 HIS A O 1
ATOM 707 N N . GLU A 1 92 ? 31.478 -6.325 -23.412 1.00 60.66 92 GLU A N 1
ATOM 708 C CA . GLU A 1 92 ? 30.259 -6.936 -22.858 1.00 60.66 92 GLU A CA 1
ATOM 709 C C . GLU A 1 92 ? 30.579 -8.037 -21.825 1.00 60.66 92 GLU A C 1
ATOM 711 O O . GLU A 1 92 ? 30.025 -8.061 -20.717 1.00 60.66 92 GLU A O 1
ATOM 716 N N . LYS A 1 93 ? 31.569 -8.893 -22.117 1.00 57.91 93 LYS A N 1
ATOM 717 C CA . LYS A 1 93 ? 32.024 -9.958 -21.200 1.00 57.91 93 LYS A CA 1
ATOM 718 C C . LYS A 1 93 ? 32.699 -9.405 -19.935 1.00 57.91 93 LYS A C 1
ATOM 720 O O . LYS A 1 93 ? 32.568 -9.987 -18.850 1.00 57.91 93 LYS A O 1
ATOM 725 N N . GLU A 1 94 ? 33.379 -8.265 -20.036 1.00 61.12 94 GLU A N 1
ATOM 726 C CA . GLU A 1 94 ? 34.010 -7.592 -18.896 1.00 61.12 94 GLU A CA 1
ATOM 727 C C . GLU A 1 94 ? 32.970 -6.968 -17.942 1.00 61.12 94 GLU A C 1
ATOM 729 O O . GLU A 1 94 ? 33.074 -7.075 -16.715 1.00 61.12 94 GLU A O 1
ATOM 734 N N . ASN A 1 95 ? 31.900 -6.382 -18.482 1.00 61.25 95 ASN A N 1
ATOM 735 C CA . ASN A 1 95 ? 30.841 -5.766 -17.681 1.00 61.25 95 ASN A CA 1
ATOM 736 C C . ASN A 1 95 ? 29.983 -6.804 -16.931 1.00 61.25 95 ASN A C 1
ATOM 738 O O . ASN A 1 95 ? 29.684 -6.631 -15.742 1.00 61.25 95 ASN A O 1
ATOM 742 N N . LEU A 1 96 ? 29.661 -7.937 -17.568 1.00 64.25 96 LEU A N 1
ATOM 743 C CA . LEU A 1 96 ? 28.957 -9.068 -16.942 1.00 64.25 96 LEU A CA 1
ATOM 744 C C . LEU A 1 96 ? 29.737 -9.668 -15.757 1.00 64.25 96 LEU A C 1
ATOM 746 O O . LEU A 1 96 ? 29.156 -9.977 -14.707 1.00 64.25 96 LEU A O 1
ATOM 750 N N . THR A 1 97 ? 31.060 -9.801 -15.887 1.00 67.25 97 THR A N 1
ATOM 751 C CA . THR A 1 97 ? 31.923 -10.346 -14.825 1.00 67.25 97 THR A CA 1
ATOM 752 C C . THR A 1 97 ? 32.091 -9.379 -13.650 1.00 67.25 97 THR A C 1
ATOM 754 O O . THR A 1 97 ? 31.995 -9.807 -12.492 1.00 67.25 97 THR A O 1
ATOM 757 N N . LYS A 1 98 ? 32.239 -8.071 -13.900 1.00 66.56 98 LYS A N 1
ATOM 758 C CA . LYS A 1 98 ? 32.282 -7.034 -12.849 1.00 66.56 98 LYS A CA 1
ATOM 759 C C . LYS A 1 98 ? 30.969 -6.954 -1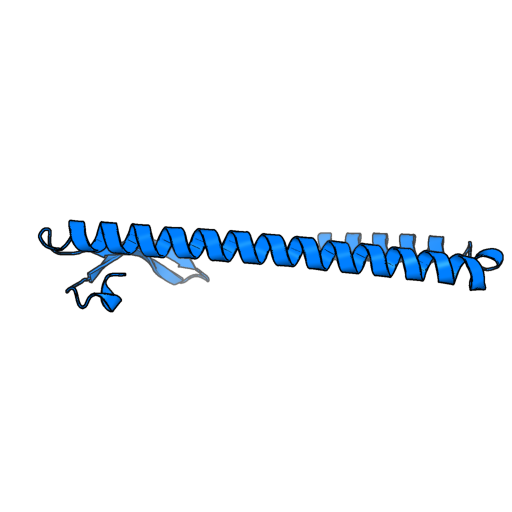2.064 1.00 66.56 98 LYS A C 1
ATOM 761 O O . LYS A 1 98 ? 30.986 -6.868 -10.832 1.00 66.56 98 LYS A O 1
ATOM 766 N N . ASN A 1 99 ? 29.826 -7.058 -12.743 1.00 65.88 99 ASN A N 1
ATOM 767 C CA . ASN A 1 99 ? 28.516 -6.982 -12.096 1.00 65.88 99 ASN A CA 1
ATOM 768 C C . ASN A 1 99 ? 28.215 -8.222 -11.224 1.00 65.88 99 ASN A C 1
ATOM 770 O O . ASN A 1 99 ? 27.682 -8.092 -10.118 1.00 65.88 99 ASN A O 1
ATOM 774 N N . ARG A 1 100 ? 28.644 -9.424 -11.651 1.00 68.50 100 ARG A N 1
ATOM 775 C CA . ARG A 1 100 ? 28.604 -10.645 -10.814 1.00 68.50 100 ARG A CA 1
ATOM 776 C C . ARG A 1 100 ? 29.449 -10.504 -9.545 1.00 68.50 100 ARG A C 1
ATOM 778 O O . ARG A 1 100 ? 28.976 -10.882 -8.475 1.00 68.50 100 ARG A O 1
ATOM 785 N N . LYS A 1 101 ? 30.656 -9.929 -9.632 1.00 67.06 101 LYS A N 1
ATOM 786 C CA . LYS A 1 101 ? 31.531 -9.689 -8.465 1.00 67.06 101 LYS A CA 1
ATOM 787 C C . LYS A 1 101 ? 30.909 -8.701 -7.469 1.00 67.06 101 LYS A C 1
ATOM 789 O O . LYS A 1 101 ? 30.871 -8.990 -6.275 1.00 67.06 101 LYS A O 1
ATOM 794 N N . ARG A 1 102 ? 30.337 -7.587 -7.946 1.00 65.94 102 ARG A N 1
ATOM 795 C CA . ARG A 1 102 ? 29.621 -6.608 -7.100 1.00 65.94 102 ARG A CA 1
ATOM 796 C C . ARG A 1 102 ? 28.413 -7.213 -6.380 1.00 65.94 102 ARG A C 1
ATOM 798 O O . ARG A 1 102 ? 28.234 -6.970 -5.190 1.00 65.94 102 ARG A O 1
ATOM 805 N N . LYS A 1 103 ? 27.614 -8.038 -7.067 1.00 61.19 103 LYS A N 1
ATOM 806 C CA . LYS A 1 103 ? 26.480 -8.747 -6.446 1.00 61.19 103 LYS A CA 1
ATOM 807 C C . LYS A 1 103 ? 26.917 -9.757 -5.384 1.00 61.19 103 LYS A C 1
ATOM 809 O O . LYS A 1 103 ? 26.204 -9.930 -4.405 1.00 61.19 103 LYS A O 1
ATOM 814 N N . LYS A 1 104 ? 28.076 -10.402 -5.559 1.00 66.44 104 LYS A N 1
ATOM 815 C CA . LYS A 1 104 ? 28.623 -11.345 -4.573 1.00 66.44 104 LYS A CA 1
ATOM 816 C C . LYS A 1 104 ? 29.092 -10.633 -3.297 1.00 66.44 104 LYS A C 1
ATOM 818 O O . LYS A 1 104 ? 28.866 -11.157 -2.220 1.00 66.44 104 LYS A O 1
ATOM 823 N N . LYS A 1 105 ? 29.663 -9.426 -3.413 1.00 62.75 105 LYS A N 1
ATOM 824 C CA . LYS A 1 105 ? 30.145 -8.627 -2.269 1.00 62.75 105 LYS A CA 1
ATOM 825 C C . LYS A 1 105 ? 29.008 -8.123 -1.365 1.00 62.75 105 LYS A C 1
ATOM 827 O O . LYS A 1 105 ? 29.097 -8.252 -0.158 1.00 62.75 105 LYS A O 1
ATOM 832 N N . ARG A 1 106 ? 27.891 -7.678 -1.952 1.00 60.84 106 ARG A N 1
ATOM 833 C CA . ARG A 1 106 ? 26.684 -7.210 -1.230 1.00 60.84 106 ARG A CA 1
ATOM 834 C C . ARG A 1 106 ? 25.880 -8.302 -0.507 1.00 60.84 106 ARG A C 1
ATOM 836 O O . ARG A 1 106 ? 24.835 -8.000 0.048 1.00 60.84 106 ARG A O 1
ATOM 843 N N . LYS A 1 107 ? 26.282 -9.569 -0.637 1.00 58.00 107 LYS A N 1
ATOM 844 C CA . LYS A 1 107 ? 25.610 -10.725 -0.024 1.00 58.00 107 LYS A CA 1
ATOM 845 C C . LYS A 1 107 ? 26.400 -11.295 1.164 1.00 58.00 107 LYS A C 1
ATOM 847 O O . LYS A 1 107 ? 25.975 -12.293 1.731 1.00 58.00 107 LYS A O 1
ATOM 852 N N . VAL A 1 108 ? 27.581 -10.730 1.425 1.00 58.50 108 VAL A N 1
ATOM 853 C CA . VAL A 1 108 ? 28.540 -11.157 2.456 1.00 58.50 108 VAL A CA 1
ATOM 854 C C . VAL A 1 108 ? 28.618 -10.131 3.601 1.00 58.50 108 VAL A C 1
ATOM 856 O O . VAL A 1 108 ? 29.065 -10.488 4.684 1.00 58.50 108 VAL A O 1
ATOM 859 N N . GLU A 1 109 ? 28.152 -8.899 3.371 1.00 45.38 109 GLU A N 1
ATOM 860 C CA . GLU A 1 109 ? 27.771 -7.911 4.401 1.00 45.38 109 GLU A CA 1
ATOM 861 C C . GLU A 1 109 ? 26.284 -8.055 4.735 1.00 45.38 109 GLU A C 1
ATOM 863 O O . GLU A 1 109 ? 25.933 -7.863 5.917 1.00 45.38 109 GLU A O 1
#

Foldseek 3Di:
DCVVVVFDKDFDFPAWDQDPNDTDTDRPGIDGDPVCVVVVVVVVVVVVVVVVVVVVVVVVVVVVVVVVVVVVVVVVVVVCCVVPVVPDPPVVVVVVVVVVVVVVVVVVD

Secondary structure (DSSP, 8-state):
-HHHHT---EEEEEEEEEETTEEEEEEEEEE--GGGHHHHHHHHHHHHHHHHHHHHHHHHHHHHHHHHHHHHHHHHHHHHHHHHTTT-TTHHHHHHHHHHHHHHHTTT-

InterPro domains:
  IPR004583 DNA repair protein Rad4 [PTHR12135] (2-105)
  IPR018328 Rad4 beta-hairpin domain 3 [PF10405] (2-42)
  IPR018328 Rad4 beta-hairpin domain 3 [SM01032] (1-44)
  IPR042488 Rad4, beta-hairpin domain 3 superfamily [G3DSA:3.30.70.2460] (1-48)

Sequence (109 aa):
TAKRLGILHAPAVTGFDTKNGYHVPIIGGAVVPKEASDLLEDAFAAETQMKIEKETQKRKQRILRNWATLVSLCLVNARVQEEYGVADGRHEKENLTKNRKRKKKRKVE

Radius of gyration: 26.63 Å; chains: 1; bounding box: 60×22×60 Å